Protein AF-X0VC84-F1 (afdb_monomer)

Secondary structure (DSSP, 8-state):
--S--TTS---TTSSSEEEEEEEETTEEEEES--TTS-HHHHSTT--EEE-TT---TTEEE---PPPPHHHHHHHHHHHHHHHHHHHHTS---

InterPro domains:
  IPR013424 PEP-CTERM protein-sorting domain [PF07589] (66-87)
  IPR013424 PEP-CTERM protein-sorting domain [TIGR02595] (66-87)
  IPR016187 C-type lectin fold [SSF56436] (5-63)
  IPR042095 Sulfatase-modifying factor enzyme superfamily [G3DSA:3.90.1580.10] (1-64)

Organism: NCBI:txid412755

Sequence (93 aa):
ENSDSPYGTFDQGGNVWEWNEALIGSSRGLRGGSFNYYDDSLHASHRGYSDPSGEYGLFGFRVSEVPEPATLTLLTLGGLAILRRRRSCGGRA

Radius of gyration: 22.88 Å; Cα contacts (8 Å, |Δi|>4): 113; chains: 1; bounding box: 56×36×62 Å

pLDDT: mean 89.81, std 11.61, range [45.88, 97.94]

Structure (mmCIF, N/CA/C/O backbone):
data_AF-X0VC84-F1
#
_entry.id   AF-X0VC84-F1
#
loop_
_atom_site.group_PDB
_atom_site.id
_atom_site.type_symbol
_atom_site.label_atom_id
_atom_site.label_alt_id
_atom_site.label_comp_id
_atom_site.label_asym_id
_atom_site.label_entity_id
_atom_site.label_seq_id
_atom_site.pdbx_PDB_ins_code
_atom_site.Cartn_x
_atom_site.Cartn_y
_atom_site.Cartn_z
_atom_site.occupancy
_atom_site.B_iso_or_equiv
_atom_site.auth_seq_id
_atom_site.auth_comp_id
_atom_site.auth_asym_id
_atom_site.auth_atom_id
_atom_site.pdbx_PDB_model_num
ATOM 1 N N . GLU A 1 1 ? -5.938 19.384 -8.690 1.00 51.38 1 GLU A N 1
ATOM 2 C CA . GLU A 1 1 ? -5.217 18.096 -8.591 1.00 51.38 1 GLU A CA 1
ATOM 3 C C . GLU A 1 1 ? -5.630 17.138 -9.697 1.00 51.38 1 GLU A C 1
ATOM 5 O O . GLU A 1 1 ? -6.767 17.224 -10.135 1.00 51.38 1 GLU A O 1
ATOM 10 N N . ASN A 1 2 ? -4.735 16.242 -10.137 1.00 65.56 2 ASN A N 1
ATOM 11 C CA . ASN A 1 2 ? -4.971 15.327 -11.268 1.00 65.56 2 ASN A CA 1
ATOM 12 C C . ASN A 1 2 ? -4.899 13.827 -10.891 1.00 65.56 2 ASN A C 1
ATOM 14 O O . ASN A 1 2 ? -4.774 12.985 -11.773 1.00 65.56 2 ASN A O 1
ATOM 18 N N . SER A 1 3 ? -4.949 13.489 -9.597 1.00 79.19 3 SER A N 1
ATOM 19 C CA . SER A 1 3 ? -4.906 12.100 -9.098 1.00 79.19 3 SER A CA 1
ATOM 20 C C . SER A 1 3 ? -5.875 11.831 -7.939 1.00 79.19 3 SER A C 1
ATOM 22 O O . SER A 1 3 ? -5.736 10.823 -7.248 1.00 79.19 3 SER A O 1
ATOM 24 N N . ASP A 1 4 ? -6.850 12.721 -7.724 1.00 88.94 4 ASP A N 1
ATOM 25 C CA . ASP A 1 4 ? -7.856 12.553 -6.672 1.00 88.94 4 ASP A CA 1
ATOM 26 C C . ASP A 1 4 ? -8.783 11.374 -6.984 1.00 88.94 4 ASP A C 1
ATOM 28 O O . ASP A 1 4 ? -9.204 11.165 -8.127 1.00 88.94 4 ASP A O 1
ATOM 32 N N . SER A 1 5 ? -9.113 10.609 -5.953 1.00 89.69 5 SER A N 1
ATOM 33 C CA . SER A 1 5 ? -10.058 9.506 -6.035 1.00 89.69 5 SER A CA 1
ATOM 34 C C . SER A 1 5 ? -11.409 9.916 -5.443 1.00 89.69 5 SER A C 1
ATOM 36 O O . SER A 1 5 ? -11.479 10.825 -4.618 1.00 89.69 5 SER A O 1
ATOM 38 N N . PRO A 1 6 ? -12.504 9.193 -5.745 1.00 93.00 6 PRO A N 1
ATOM 39 C CA . PRO A 1 6 ? -13.794 9.415 -5.084 1.00 93.00 6 PRO A CA 1
ATOM 40 C C . PRO A 1 6 ? -13.754 9.321 -3.546 1.00 93.00 6 PRO A C 1
ATOM 42 O O . PRO A 1 6 ? -14.721 9.700 -2.889 1.00 93.00 6 PRO A O 1
ATOM 45 N N . TYR A 1 7 ? -12.663 8.797 -2.976 1.00 91.94 7 TYR A N 1
ATOM 46 C CA . TYR A 1 7 ? -12.443 8.645 -1.540 1.00 91.94 7 TYR A CA 1
ATOM 47 C C . TYR A 1 7 ? -11.483 9.697 -0.951 1.00 91.94 7 TYR A C 1
ATOM 49 O O . TYR A 1 7 ? -11.092 9.562 0.206 1.00 91.94 7 TYR A O 1
ATOM 57 N N . GLY A 1 8 ? -11.101 10.732 -1.712 1.00 92.88 8 GLY A N 1
ATOM 58 C CA . GLY A 1 8 ? -10.234 11.820 -1.236 1.00 92.88 8 GLY A CA 1
ATOM 59 C C . GLY A 1 8 ? -8.779 11.399 -1.025 1.00 92.88 8 GLY A C 1
ATOM 60 O O . GLY A 1 8 ? -8.091 11.915 -0.144 1.00 92.88 8 GLY A O 1
ATOM 61 N N . THR A 1 9 ? -8.325 10.403 -1.783 1.00 93.06 9 THR A N 1
ATOM 62 C CA . THR A 1 9 ? -6.959 9.875 -1.729 1.00 93.06 9 THR A CA 1
ATOM 63 C C . THR A 1 9 ? -6.256 10.091 -3.056 1.00 93.06 9 THR A C 1
ATOM 65 O O . THR A 1 9 ? -6.863 9.962 -4.117 1.00 93.06 9 THR A O 1
ATOM 68 N N . PHE A 1 10 ? -4.953 10.344 -2.982 1.00 94.81 10 PHE A N 1
ATOM 69 C CA . PHE A 1 10 ? -4.124 10.695 -4.128 1.00 94.81 10 PHE A CA 1
ATOM 70 C C . PHE A 1 10 ? -3.117 9.588 -4.441 1.00 94.81 10 PHE A C 1
ATOM 72 O O . PHE A 1 10 ? -2.761 8.779 -3.573 1.00 94.81 10 PHE A O 1
ATOM 79 N N . ASP A 1 11 ? -2.682 9.573 -5.700 1.00 94.12 11 ASP A N 1
ATOM 80 C CA . ASP A 1 11 ? -1.554 8.785 -6.209 1.00 94.12 11 ASP A CA 1
ATOM 81 C C . ASP A 1 11 ? -1.675 7.264 -6.008 1.00 94.12 11 ASP A C 1
ATOM 83 O O . ASP A 1 11 ? -0.684 6.555 -5.916 1.00 94.12 11 ASP A O 1
ATOM 87 N N . GLN A 1 12 ? -2.902 6.730 -5.992 1.00 94.44 12 GLN A N 1
ATOM 88 C CA . GLN A 1 12 ? -3.149 5.280 -5.891 1.00 94.44 12 GLN A CA 1
ATOM 89 C C . GLN A 1 12 ? -2.971 4.510 -7.218 1.00 94.44 12 GLN A C 1
ATOM 91 O O . GLN A 1 12 ? -3.229 3.309 -7.270 1.00 94.44 12 GLN A O 1
ATOM 96 N N . GLY A 1 13 ? -2.583 5.200 -8.292 1.00 94.31 13 GLY A N 1
ATOM 97 C CA . GLY A 1 13 ? -2.385 4.661 -9.642 1.00 94.31 13 GLY A CA 1
ATOM 98 C C . GLY A 1 13 ? -1.152 5.269 -10.313 1.00 94.31 13 GLY A C 1
ATOM 99 O O . GLY A 1 13 ? -1.236 5.748 -11.441 1.00 94.31 13 GLY A O 1
ATOM 100 N N . GLY A 1 14 ? -0.040 5.368 -9.586 1.00 94.00 14 GLY A N 1
ATOM 101 C CA . GLY A 1 14 ? 1.209 5.955 -10.060 1.00 94.00 14 GLY A CA 1
ATOM 102 C C . GLY A 1 14 ? 2.138 6.320 -8.907 1.00 94.00 14 GLY A C 1
ATOM 103 O O . GLY A 1 14 ? 1.981 5.830 -7.797 1.00 94.00 14 GLY A O 1
ATOM 104 N N . ASN A 1 15 ? 3.103 7.205 -9.169 1.00 95.25 15 ASN A N 1
ATOM 105 C CA . ASN A 1 15 ? 4.162 7.587 -8.230 1.00 95.25 15 ASN A CA 1
AT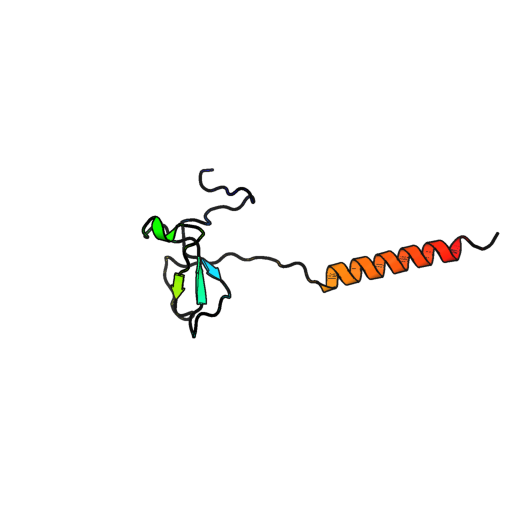OM 106 C C . ASN A 1 15 ? 5.057 6.395 -7.843 1.00 95.25 15 ASN A C 1
ATOM 108 O O . ASN A 1 15 ? 6.036 6.130 -8.538 1.00 95.25 15 ASN A O 1
ATOM 112 N N . VAL A 1 16 ? 4.710 5.627 -6.815 1.00 97.06 16 VAL A N 1
ATOM 113 C CA . VAL A 1 16 ? 5.489 4.473 -6.345 1.00 97.06 16 VAL A CA 1
ATOM 114 C C . VAL A 1 16 ? 4.578 3.293 -6.045 1.00 9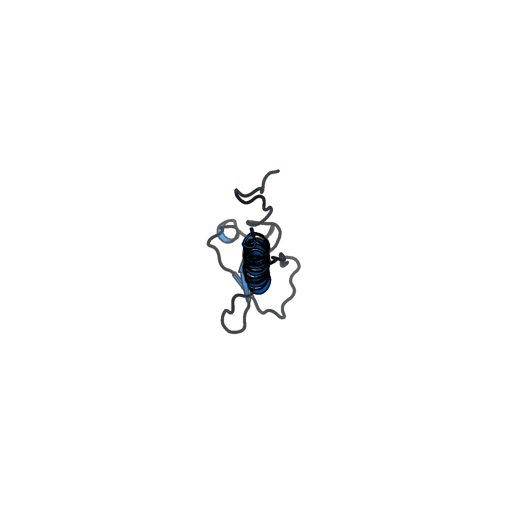7.06 16 VAL A C 1
ATOM 116 O O . VAL A 1 16 ? 3.431 3.472 -5.646 1.00 97.06 16 VAL A O 1
ATOM 119 N N . TRP A 1 17 ? 5.114 2.082 -6.187 1.00 97.25 17 TRP A N 1
ATOM 120 C CA . TRP A 1 17 ? 4.419 0.876 -5.760 1.00 97.25 17 TRP A CA 1
ATOM 121 C C . TRP A 1 17 ? 4.264 0.886 -4.248 1.00 97.25 17 TRP A C 1
ATOM 123 O O . TRP A 1 17 ? 5.226 1.145 -3.532 1.00 97.25 17 TRP A O 1
ATOM 133 N N . GLU A 1 18 ? 3.090 0.528 -3.751 1.00 97.88 18 GLU A N 1
ATOM 134 C CA . GLU A 1 18 ? 2.813 0.549 -2.319 1.00 97.88 18 GLU A CA 1
ATOM 135 C C . GLU A 1 18 ? 2.701 -0.865 -1.762 1.00 97.88 18 GLU A C 1
ATOM 137 O O . GLU A 1 18 ? 1.870 -1.666 -2.212 1.00 97.88 18 GLU A O 1
ATOM 142 N N . TRP A 1 19 ? 3.532 -1.164 -0.763 1.00 97.75 19 TRP A N 1
ATOM 143 C CA . TRP A 1 19 ? 3.443 -2.399 0.010 1.00 97.75 19 TRP A CA 1
ATOM 144 C C . TRP A 1 19 ? 2.099 -2.526 0.730 1.00 97.75 19 TRP A C 1
ATOM 146 O O . TRP A 1 19 ? 1.550 -1.552 1.240 1.00 97.75 19 TRP A O 1
ATOM 156 N N . ASN A 1 20 ? 1.596 -3.757 0.807 1.00 96.62 20 ASN A N 1
ATOM 157 C CA . ASN A 1 20 ? 0.498 -4.146 1.688 1.00 96.62 20 ASN A CA 1
ATOM 158 C C . ASN A 1 20 ? 0.795 -5.487 2.372 1.00 96.62 20 ASN A C 1
ATOM 160 O O . ASN A 1 20 ? 1.725 -6.216 2.017 1.00 96.62 20 ASN A O 1
ATOM 164 N N . GLU A 1 21 ? -0.036 -5.847 3.343 1.00 96.00 21 GLU A N 1
ATOM 165 C CA . GLU A 1 21 ? 0.198 -6.989 4.223 1.00 96.00 21 GLU A CA 1
ATOM 166 C C . GLU A 1 21 ? -0.101 -8.351 3.573 1.00 96.00 21 GLU A C 1
ATOM 168 O O . GLU A 1 21 ? 0.145 -9.384 4.207 1.00 96.00 21 GLU A O 1
ATOM 173 N N . ALA A 1 22 ? -0.604 -8.395 2.329 1.00 97.19 22 ALA A N 1
ATOM 174 C CA . ALA A 1 22 ? -0.987 -9.642 1.671 1.00 97.19 22 ALA A CA 1
ATOM 175 C C . ALA A 1 22 ? 0.195 -10.617 1.584 1.00 97.19 22 ALA A C 1
ATOM 177 O O . ALA A 1 22 ? 1.282 -10.266 1.127 1.00 97.19 22 ALA A O 1
ATOM 178 N N . LEU A 1 23 ? -0.041 -11.859 2.007 1.00 97.44 23 LEU A N 1
ATOM 179 C CA . LEU A 1 23 ? 0.925 -12.952 1.940 1.00 97.44 23 LEU A CA 1
ATOM 180 C C . LEU A 1 23 ? 0.776 -13.693 0.610 1.00 97.44 23 LEU A C 1
ATOM 182 O O . LEU A 1 23 ? -0.276 -14.271 0.333 1.00 97.44 23 LEU A O 1
ATOM 186 N N . ILE A 1 24 ? 1.832 -13.683 -0.204 1.00 96.81 24 ILE A N 1
ATOM 187 C CA . ILE A 1 24 ? 1.886 -14.356 -1.508 1.00 96.81 24 ILE A CA 1
ATOM 188 C C . ILE A 1 24 ? 3.100 -15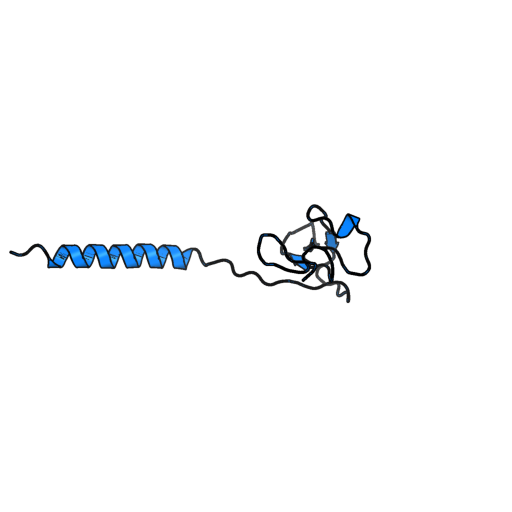.289 -1.480 1.00 96.81 24 ILE A C 1
ATOM 190 O O . ILE A 1 24 ? 4.205 -14.917 -1.867 1.00 96.81 24 ILE A O 1
ATOM 194 N N . GLY A 1 25 ? 2.917 -16.492 -0.928 1.00 96.06 25 GLY A N 1
ATOM 195 C CA . GLY A 1 25 ? 4.044 -17.365 -0.584 1.00 96.06 25 GLY A CA 1
ATOM 196 C C . GLY A 1 25 ? 4.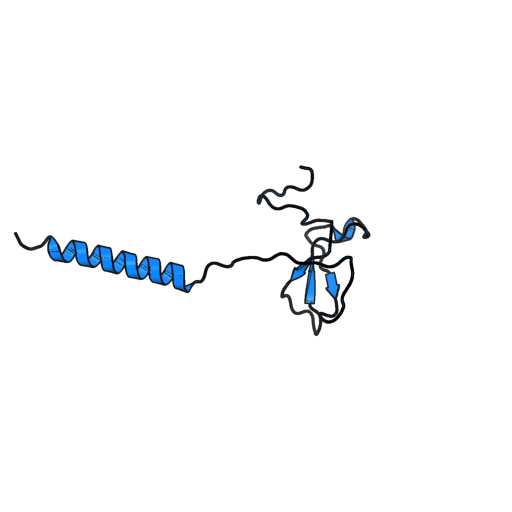939 -16.705 0.471 1.00 96.06 25 GLY A C 1
ATOM 197 O O . GLY A 1 25 ? 4.457 -16.337 1.540 1.00 96.06 25 GLY A O 1
ATOM 198 N N . SER A 1 26 ? 6.227 -16.536 0.161 1.00 96.31 26 SER A N 1
ATOM 199 C CA . SER A 1 26 ? 7.190 -15.783 0.983 1.00 96.31 26 SER A CA 1
ATOM 200 C C . SER A 1 26 ? 7.257 -14.284 0.646 1.00 96.31 26 SER A C 1
ATOM 202 O O . SER A 1 26 ? 8.002 -13.549 1.291 1.00 96.31 26 SER A O 1
ATOM 204 N N . SER A 1 27 ? 6.499 -13.822 -0.352 1.00 97.75 27 SER A N 1
ATOM 205 C CA . SER A 1 27 ? 6.471 -12.431 -0.814 1.00 97.75 27 SER A CA 1
ATOM 206 C C . SER A 1 27 ? 5.337 -11.622 -0.176 1.00 97.75 27 SER A C 1
ATOM 208 O O . SER A 1 27 ? 4.393 -12.174 0.402 1.00 97.75 27 SER A O 1
ATOM 210 N N . ARG A 1 28 ? 5.417 -10.293 -0.312 1.00 97.94 28 ARG A N 1
ATOM 211 C CA . ARG A 1 28 ? 4.354 -9.348 0.073 1.00 97.94 28 ARG A CA 1
ATOM 212 C C . ARG A 1 28 ? 3.719 -8.701 -1.153 1.00 97.94 28 ARG A C 1
ATOM 214 O O . ARG A 1 28 ? 4.321 -8.680 -2.226 1.00 97.94 28 ARG A O 1
ATOM 221 N N . GLY A 1 29 ? 2.489 -8.216 -1.005 1.00 97.81 29 GLY A N 1
ATOM 222 C CA . GLY A 1 29 ? 1.739 -7.599 -2.096 1.00 97.81 29 GLY A CA 1
ATOM 223 C C . GLY A 1 29 ? 2.154 -6.154 -2.373 1.00 97.81 29 GLY A C 1
ATOM 224 O O . GLY A 1 29 ? 2.466 -5.406 -1.452 1.00 97.81 29 GLY A O 1
ATOM 225 N N . LEU A 1 30 ? 2.065 -5.753 -3.642 1.00 97.50 30 LEU A N 1
ATOM 226 C CA . LEU A 1 30 ? 2.278 -4.385 -4.125 1.00 97.50 30 LEU A CA 1
ATOM 227 C C . LEU A 1 30 ? 1.062 -3.904 -4.928 1.00 97.50 30 LEU A C 1
ATOM 229 O O . LEU A 1 30 ? 0.456 -4.691 -5.666 1.00 97.50 30 LEU A O 1
ATOM 233 N N . ARG A 1 31 ? 0.701 -2.622 -4.797 1.00 97.62 31 ARG A N 1
ATOM 234 C CA . ARG A 1 31 ? -0.400 -1.972 -5.540 1.00 97.62 31 ARG A CA 1
ATOM 235 C C . ARG A 1 31 ? 0.017 -0.623 -6.126 1.00 97.62 31 ARG A C 1
ATOM 237 O O . ARG A 1 31 ? 1.008 -0.048 -5.694 1.00 97.62 31 ARG A O 1
ATOM 244 N N . GLY A 1 32 ? -0.769 -0.144 -7.088 1.00 96.50 32 GLY A N 1
ATOM 245 C CA . GLY A 1 32 ? -0.729 1.233 -7.586 1.00 96.50 32 GLY A CA 1
ATOM 246 C C . GLY A 1 32 ? 0.230 1.499 -8.743 1.00 96.50 32 GLY A C 1
ATOM 247 O O . GLY A 1 32 ? 0.028 2.472 -9.462 1.00 96.50 32 GLY A O 1
ATOM 248 N N . GLY A 1 33 ? 1.213 0.630 -8.991 1.00 96.81 33 GLY A N 1
ATOM 249 C CA . GLY A 1 33 ? 2.211 0.882 -10.029 1.00 96.81 33 GLY A CA 1
ATOM 250 C C . GLY A 1 33 ? 3.219 1.958 -9.620 1.00 96.81 33 GLY A C 1
ATOM 251 O O . GLY A 1 33 ? 3.246 2.383 -8.474 1.00 96.81 33 GLY A O 1
ATOM 252 N N . SER A 1 34 ? 4.074 2.407 -10.540 1.00 96.00 34 SER A N 1
ATOM 253 C CA . SER A 1 34 ? 5.000 3.517 -10.278 1.00 96.00 34 SER A CA 1
ATOM 254 C C . SER A 1 34 ? 5.23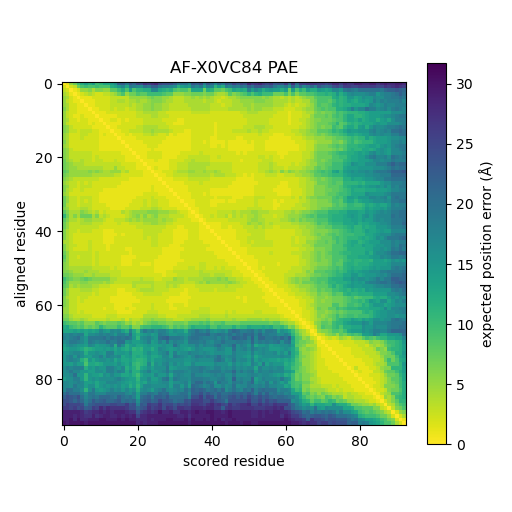3 4.367 -11.523 1.00 96.00 34 SER A C 1
ATOM 256 O O . SER A 1 34 ? 4.861 3.981 -12.630 1.00 96.00 34 SER A O 1
ATOM 258 N N . PHE A 1 35 ? 5.881 5.523 -11.358 1.00 93.94 35 PHE A N 1
ATOM 259 C CA . PHE A 1 35 ? 6.129 6.483 -12.441 1.00 93.94 35 PHE A CA 1
ATOM 260 C C . PHE A 1 35 ? 6.945 5.921 -13.623 1.00 93.94 35 PHE A C 1
ATOM 262 O O . PHE A 1 35 ? 6.996 6.548 -14.678 1.00 93.94 35 PHE A O 1
ATOM 269 N N . ASN A 1 36 ? 7.619 4.777 -13.452 1.00 94.62 36 ASN A N 1
ATOM 270 C CA . ASN A 1 36 ? 8.485 4.157 -14.461 1.00 94.62 36 ASN A CA 1
ATOM 271 C C . ASN A 1 36 ? 7.903 2.854 -15.050 1.00 94.62 36 ASN A C 1
ATOM 273 O O . ASN A 1 36 ? 8.615 2.124 -15.730 1.00 94.62 36 ASN A O 1
ATOM 277 N N . TYR A 1 37 ? 6.634 2.536 -14.787 1.00 91.69 37 TYR A N 1
ATOM 278 C CA . TYR A 1 37 ? 5.992 1.315 -15.283 1.00 91.69 37 TYR A CA 1
ATOM 279 C C . TYR A 1 37 ? 4.906 1.594 -16.332 1.00 91.69 37 TYR A C 1
ATOM 281 O O . TYR A 1 37 ? 4.454 2.723 -16.510 1.00 91.69 37 TYR A O 1
ATOM 289 N N . TYR A 1 38 ? 4.497 0.532 -17.034 1.00 94.88 38 TYR A N 1
ATOM 290 C CA . TYR A 1 38 ? 3.405 0.555 -18.010 1.00 94.88 38 TYR A CA 1
ATOM 291 C C . TYR A 1 38 ? 2.050 0.860 -17.360 1.00 94.88 38 TYR A C 1
ATOM 293 O O . TYR A 1 38 ? 1.831 0.543 -16.187 1.00 94.88 38 TYR A O 1
ATOM 301 N N . ASP A 1 39 ? 1.121 1.410 -18.141 1.00 94.69 39 ASP A N 1
ATOM 302 C CA . ASP A 1 39 ? -0.219 1.793 -17.688 1.00 94.69 39 ASP A CA 1
ATOM 303 C C . ASP A 1 39 ? -1.027 0.608 -17.136 1.00 94.69 39 ASP A C 1
ATOM 305 O O . ASP A 1 39 ? -1.707 0.761 -16.123 1.00 94.69 39 ASP A O 1
ATOM 309 N N . ASP A 1 40 ? -0.838 -0.599 -17.680 1.00 96.31 40 ASP A N 1
ATOM 310 C CA . ASP A 1 40 ? -1.427 -1.843 -17.158 1.00 96.31 40 ASP A CA 1
ATOM 311 C C . ASP A 1 40 ? -1.132 -2.084 -15.665 1.00 96.31 40 ASP A C 1
ATOM 313 O O . ASP A 1 40 ? -1.910 -2.731 -14.957 1.00 96.31 40 ASP A O 1
ATOM 317 N N . SER A 1 41 ? 0.003 -1.586 -15.167 1.00 96.25 41 SER A N 1
ATOM 318 C CA . SER A 1 41 ? 0.382 -1.705 -13.755 1.00 96.25 41 SER A CA 1
ATOM 319 C C . SER A 1 41 ? -0.299 -0.675 -12.849 1.00 96.25 41 SER A C 1
ATOM 321 O O . SER A 1 41 ? -0.405 -0.899 -11.643 1.00 96.25 41 SER A O 1
ATOM 323 N N . LEU A 1 42 ? -0.787 0.425 -13.431 1.00 95.12 42 LEU A N 1
ATOM 324 C CA . LEU A 1 42 ? -1.482 1.510 -12.735 1.00 95.12 42 LEU A CA 1
ATOM 325 C C . LEU A 1 42 ? -2.959 1.171 -12.481 1.00 95.12 42 LEU A C 1
ATOM 327 O O . LEU A 1 42 ? -3.637 1.838 -11.699 1.00 95.12 42 LEU A O 1
ATOM 331 N N . HIS A 1 43 ? -3.480 0.130 -13.137 1.00 95.81 43 HIS A N 1
ATOM 332 C CA . HIS A 1 43 ? -4.853 -0.324 -12.951 1.00 95.81 43 HIS A CA 1
ATOM 333 C C . HIS A 1 43 ? -5.097 -0.784 -11.507 1.00 95.81 43 HIS A C 1
ATOM 335 O O . HIS A 1 43 ? -4.366 -1.610 -10.965 1.00 95.81 43 HIS A O 1
ATOM 341 N N . ALA A 1 44 ? -6.214 -0.358 -10.909 1.00 94.38 44 ALA A N 1
ATOM 342 C CA . ALA A 1 44 ? -6.591 -0.735 -9.540 1.00 94.38 44 ALA A CA 1
ATOM 343 C C . ALA A 1 44 ? -6.738 -2.259 -9.323 1.00 94.38 44 ALA A C 1
ATOM 345 O O . ALA A 1 44 ? -6.618 -2.755 -8.197 1.00 94.38 44 ALA A O 1
ATOM 346 N N . SER A 1 45 ? -7.007 -3.011 -10.397 1.00 95.88 45 SER A N 1
ATOM 347 C CA . SER A 1 45 ? -7.087 -4.475 -10.389 1.00 95.88 45 SER A CA 1
ATOM 348 C C . SER A 1 45 ? -5.727 -5.167 -10.462 1.00 95.88 45 SER A C 1
ATOM 350 O O . SER A 1 45 ? -5.648 -6.361 -10.164 1.00 95.88 45 SER A O 1
ATOM 352 N N . HIS A 1 46 ? -4.671 -4.458 -10.865 1.00 97.12 46 HIS A N 1
ATOM 353 C CA . HIS A 1 46 ? -3.336 -5.021 -10.960 1.00 97.12 46 HIS A CA 1
ATOM 354 C C . HIS A 1 46 ? -2.800 -5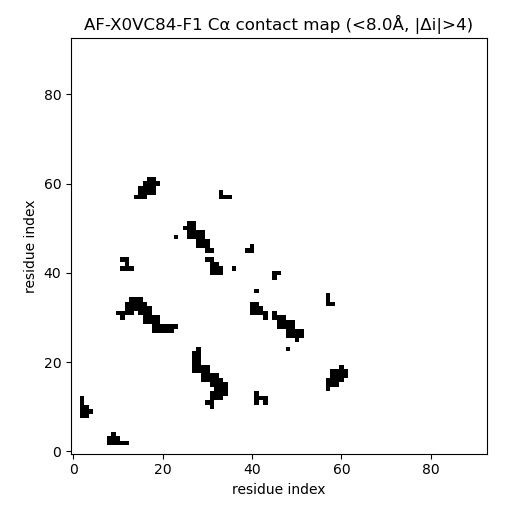.366 -9.564 1.00 97.12 46 HIS A C 1
ATOM 356 O O . HIS A 1 46 ? -3.003 -4.648 -8.580 1.00 97.12 46 HIS A O 1
ATOM 362 N N . ARG A 1 47 ? -2.116 -6.508 -9.469 1.00 96.81 47 ARG A N 1
ATOM 363 C CA . ARG A 1 47 ? -1.545 -7.027 -8.225 1.00 96.81 47 ARG A CA 1
ATOM 364 C C . ARG A 1 47 ? -0.101 -7.436 -8.466 1.00 96.81 47 ARG A C 1
ATOM 366 O O . ARG A 1 47 ? 0.143 -8.463 -9.091 1.00 96.81 47 ARG A O 1
ATOM 373 N N . GLY A 1 48 ? 0.826 -6.647 -7.938 1.00 96.31 48 GLY A N 1
ATOM 374 C CA . GLY A 1 48 ? 2.240 -6.995 -7.898 1.00 96.31 48 GLY A CA 1
ATOM 375 C C . GLY A 1 48 ? 2.597 -7.746 -6.617 1.00 96.31 48 GLY A C 1
ATOM 376 O O . GLY A 1 48 ? 1.820 -7.793 -5.656 1.00 96.31 48 GLY A O 1
ATOM 377 N N . TYR A 1 49 ? 3.797 -8.312 -6.592 1.00 97.38 49 TYR A N 1
ATOM 378 C CA . TYR A 1 49 ? 4.416 -8.855 -5.391 1.00 97.38 49 TYR A CA 1
ATOM 379 C C . TYR A 1 49 ? 5.934 -8.769 -5.503 1.00 97.38 49 TYR A C 1
ATOM 381 O O . TYR A 1 49 ? 6.480 -8.754 -6.605 1.00 97.38 49 TYR A O 1
ATOM 389 N N . SER A 1 50 ? 6.614 -8.716 -4.364 1.00 97.44 50 SER A N 1
ATOM 390 C CA . SER A 1 50 ? 8.075 -8.757 -4.310 1.00 97.44 50 SER A CA 1
ATOM 391 C C . SER A 1 50 ? 8.555 -9.370 -2.994 1.00 97.44 50 SER A C 1
ATOM 393 O O . SER A 1 50 ? 7.786 -9.523 -2.037 1.00 97.44 50 SER A O 1
ATOM 395 N N . ASP A 1 51 ? 9.828 -9.758 -2.959 1.00 96.75 51 ASP A N 1
ATOM 396 C CA . ASP A 1 51 ? 10.517 -10.149 -1.731 1.00 96.75 51 ASP A CA 1
ATOM 397 C C . ASP A 1 51 ? 10.488 -8.979 -0.726 1.00 96.75 51 ASP A C 1
ATOM 399 O O . ASP A 1 51 ? 10.895 -7.872 -1.093 1.00 96.75 51 ASP A O 1
ATOM 403 N N . PRO A 1 52 ? 10.002 -9.185 0.515 1.00 95.56 52 PRO A N 1
ATOM 404 C CA . PRO A 1 52 ? 9.894 -8.121 1.514 1.00 95.56 52 PRO A CA 1
ATOM 405 C C . PRO A 1 52 ? 11.239 -7.581 2.013 1.00 95.56 52 PRO A C 1
ATOM 407 O O . PRO A 1 52 ? 11.259 -6.544 2.668 1.00 95.56 52 PRO A O 1
ATOM 410 N N . SER A 1 53 ? 12.347 -8.280 1.758 1.00 95.56 53 SER A N 1
ATOM 411 C CA . SER A 1 53 ? 13.698 -7.808 2.079 1.00 95.56 53 SER A CA 1
ATOM 412 C C . SER A 1 53 ? 14.306 -6.927 0.983 1.00 95.56 53 SER A C 1
ATOM 414 O O . SER A 1 53 ? 15.333 -6.290 1.214 1.00 95.56 53 SER A O 1
ATOM 416 N N . GLY A 1 54 ? 13.685 -6.883 -0.201 1.00 91.62 54 GLY A N 1
ATOM 417 C CA . GLY A 1 54 ? 14.138 -6.074 -1.325 1.00 91.62 54 GLY A CA 1
ATOM 418 C C . GLY A 1 54 ? 13.744 -4.604 -1.177 1.00 91.62 54 GLY A C 1
ATOM 419 O O . GLY A 1 54 ? 12.571 -4.280 -0.996 1.00 91.62 54 GLY A O 1
ATOM 420 N N . GLU A 1 55 ? 14.722 -3.713 -1.323 1.00 92.50 55 GLU A N 1
ATOM 421 C CA . GLU A 1 55 ? 14.522 -2.264 -1.358 1.00 92.50 55 GLU A CA 1
ATOM 422 C C . GLU A 1 55 ? 14.731 -1.737 -2.781 1.00 92.50 55 GLU A C 1
ATOM 424 O O . GLU A 1 55 ? 15.745 -2.011 -3.426 1.00 92.50 55 GLU A O 1
ATOM 429 N N . TYR A 1 56 ? 13.770 -0.956 -3.272 1.00 94.50 56 TYR A N 1
ATOM 430 C CA . TYR A 1 56 ? 13.812 -0.350 -4.598 1.00 94.50 56 TYR A CA 1
ATOM 431 C C . TYR A 1 56 ? 13.311 1.088 -4.507 1.00 94.50 56 TYR A C 1
ATOM 433 O O . TYR A 1 56 ? 12.289 1.343 -3.878 1.00 94.50 56 TYR A O 1
ATOM 441 N N . GLY A 1 57 ? 13.952 2.024 -5.214 1.00 96.38 57 GLY A N 1
ATOM 442 C CA . GLY A 1 57 ? 13.533 3.437 -5.237 1.00 96.38 57 GLY A CA 1
ATOM 443 C C . GLY A 1 57 ? 12.160 3.698 -5.876 1.00 96.38 57 GLY A C 1
ATOM 444 O O . GLY A 1 57 ? 11.701 4.833 -5.905 1.00 96.38 57 GLY A O 1
ATOM 445 N N . LEU A 1 58 ? 11.513 2.656 -6.405 1.00 96.25 58 LEU A N 1
ATOM 446 C CA . LEU A 1 58 ? 10.156 2.698 -6.949 1.00 96.25 58 LEU A CA 1
ATOM 447 C C . LEU A 1 58 ? 9.108 2.175 -5.960 1.00 96.25 58 LEU A C 1
ATOM 449 O O . LEU A 1 58 ? 7.942 2.089 -6.340 1.00 96.25 58 LEU A O 1
ATOM 453 N N . PHE A 1 59 ? 9.512 1.749 -4.758 1.00 96.88 59 PHE A N 1
ATOM 454 C CA . PHE A 1 59 ? 8.637 1.166 -3.743 1.00 96.88 59 PHE A CA 1
ATOM 455 C C . PHE A 1 59 ? 8.485 2.124 -2.560 1.00 96.88 59 PHE A C 1
ATOM 457 O O . PHE A 1 59 ? 9.438 2.761 -2.118 1.00 96.88 59 PHE A O 1
ATOM 464 N N . GLY A 1 60 ? 7.276 2.181 -2.023 1.00 96.75 60 GLY A N 1
ATOM 465 C CA . GLY A 1 60 ? 6.890 2.943 -0.850 1.00 96.75 60 GLY A CA 1
ATOM 466 C C . GLY A 1 60 ? 5.756 2.241 -0.109 1.00 96.75 60 GLY A C 1
ATOM 467 O O . GLY A 1 60 ? 5.559 1.028 -0.221 1.00 96.75 60 GLY A O 1
ATOM 468 N N . PHE A 1 61 ? 5.011 3.003 0.681 1.00 96.88 61 PHE A N 1
ATOM 469 C CA . PHE A 1 61 ? 3.870 2.504 1.438 1.00 96.88 61 PHE A CA 1
ATOM 470 C C . PHE A 1 61 ? 2.936 3.653 1.804 1.00 96.88 61 PHE A C 1
ATOM 472 O O . PHE A 1 61 ? 3.323 4.823 1.804 1.00 96.88 61 PHE A O 1
ATOM 479 N N . ARG A 1 62 ? 1.718 3.291 2.197 1.00 96.25 62 ARG A N 1
ATOM 480 C CA . ARG A 1 62 ? 0.785 4.178 2.886 1.00 96.25 62 ARG A CA 1
ATOM 481 C C . ARG A 1 62 ? 0.388 3.551 4.211 1.00 96.25 62 ARG A C 1
ATOM 483 O O . ARG A 1 62 ? 0.321 2.333 4.332 1.00 96.25 62 ARG A O 1
ATOM 490 N N . VAL A 1 63 ? 0.133 4.391 5.203 1.00 95.75 63 VAL A N 1
ATOM 491 C CA . VAL A 1 63 ? -0.354 3.947 6.510 1.00 95.75 63 VAL A CA 1
ATOM 492 C C . VAL A 1 63 ? -1.870 4.072 6.527 1.00 95.75 63 VAL A C 1
ATOM 494 O O . VAL A 1 63 ? -2.423 5.055 6.034 1.00 95.75 63 VAL A O 1
ATOM 497 N N . SER A 1 64 ? -2.538 3.086 7.112 1.00 92.31 64 SER A N 1
ATOM 498 C CA . SER A 1 64 ? -3.972 3.127 7.384 1.00 92.31 64 SER A CA 1
ATOM 499 C C . SER A 1 64 ? -4.229 2.882 8.864 1.00 92.31 64 SER A C 1
ATOM 501 O O . SER A 1 64 ? -3.630 1.982 9.452 1.00 92.31 64 SER A O 1
ATOM 503 N N . GLU A 1 65 ? -5.151 3.640 9.449 1.00 90.81 65 GLU A N 1
ATOM 504 C CA . GLU A 1 65 ? -5.668 3.381 10.790 1.00 90.81 65 GLU A CA 1
ATOM 505 C C . GLU A 1 65 ? -6.954 2.556 10.684 1.00 90.81 65 GLU A C 1
ATOM 507 O O . GLU A 1 65 ? -7.885 2.920 9.963 1.00 90.81 65 GLU A O 1
ATOM 512 N N . VAL A 1 66 ? -7.006 1.438 11.406 1.00 83.75 66 VAL A N 1
ATOM 513 C CA . VAL A 1 66 ? -8.228 0.650 11.572 1.00 83.75 66 VAL A CA 1
ATOM 514 C C . VAL A 1 66 ? -8.761 0.947 12.971 1.00 83.75 66 VAL A C 1
ATOM 516 O O . VAL A 1 66 ? -8.067 0.634 13.939 1.00 83.75 66 VAL A O 1
ATOM 519 N N . PRO A 1 67 ? -9.960 1.541 13.118 1.00 79.81 67 PRO A N 1
ATOM 520 C CA . PRO A 1 67 ? -10.521 1.817 14.433 1.00 79.81 67 PRO A CA 1
ATOM 521 C C . PRO A 1 67 ? -10.609 0.534 15.261 1.00 79.81 67 PRO A C 1
ATOM 523 O O . PRO A 1 67 ? -11.204 -0.454 14.824 1.00 79.81 67 PRO A O 1
ATOM 526 N N . GLU A 1 68 ? -10.038 0.559 16.464 1.00 81.25 68 GLU A N 1
ATOM 527 C CA . GLU A 1 68 ? -10.033 -0.599 17.356 1.00 81.25 68 GLU A CA 1
ATOM 528 C C . GLU A 1 68 ? -11.473 -1.076 17.642 1.00 81.25 68 GLU A C 1
ATOM 530 O O . GLU A 1 68 ? -12.306 -0.282 18.108 1.00 81.25 68 GLU A O 1
ATOM 535 N N . PRO A 1 69 ? -11.790 -2.375 17.460 1.00 75.69 69 PRO A N 1
ATOM 536 C CA . PRO A 1 69 ? -13.103 -2.929 17.808 1.00 75.69 69 PRO A CA 1
ATOM 537 C C . PRO A 1 69 ? -13.478 -2.680 19.280 1.00 75.69 69 PRO A C 1
ATOM 539 O O . PRO A 1 69 ? -14.653 -2.525 19.636 1.00 75.69 69 PRO A O 1
ATOM 542 N N . ALA A 1 70 ? -12.465 -2.608 20.148 1.00 80.25 70 ALA A N 1
ATOM 543 C CA . ALA A 1 70 ? -12.604 -2.311 21.568 1.00 80.25 70 ALA A CA 1
ATOM 544 C C . ALA A 1 70 ? -13.173 -0.906 21.827 1.00 80.25 70 ALA A C 1
ATOM 546 O O . ALA A 1 70 ? -13.947 -0.721 22.761 1.00 80.25 70 ALA A O 1
ATOM 547 N N . THR A 1 71 ? -12.856 0.084 20.991 1.00 82.06 71 THR A N 1
ATOM 548 C CA . THR A 1 71 ? -13.303 1.468 21.202 1.00 82.06 71 THR A CA 1
ATOM 549 C C . THR A 1 71 ? -14.810 1.590 21.005 1.00 82.06 71 THR A C 1
ATOM 551 O O . THR A 1 71 ? -15.495 2.181 21.837 1.00 82.06 71 THR A O 1
ATOM 554 N N . LEU A 1 72 ? -15.359 0.960 19.962 1.00 84.31 72 LEU A N 1
ATOM 555 C CA . LEU A 1 72 ? -16.806 0.916 19.722 1.00 84.31 72 LEU A CA 1
ATOM 556 C C . LEU A 1 72 ? -17.545 0.138 20.820 1.00 84.31 72 LEU A C 1
ATOM 558 O O . LEU A 1 72 ? -18.594 0.574 21.301 1.00 84.31 72 LEU A O 1
ATOM 562 N N . THR A 1 73 ? -16.996 -0.996 21.260 1.00 86.12 73 THR A N 1
ATOM 563 C CA . THR A 1 73 ? -17.591 -1.775 22.360 1.00 86.12 73 THR A CA 1
ATOM 564 C C . THR A 1 73 ? -17.534 -1.024 23.694 1.00 86.12 73 THR A C 1
ATOM 566 O O . THR A 1 73 ? -18.533 -0.976 24.405 1.00 86.12 73 THR A O 1
ATOM 569 N N . LEU A 1 74 ? -16.436 -0.340 24.016 1.00 87.12 74 LEU A N 1
ATOM 570 C CA . LEU A 1 74 ? -16.335 0.525 25.198 1.00 87.12 74 LEU A CA 1
ATOM 571 C C . LEU A 1 74 ? -17.299 1.712 25.133 1.00 87.12 74 LEU A C 1
ATOM 573 O O . LEU A 1 74 ? -17.956 2.012 26.130 1.00 87.12 74 LEU A O 1
ATOM 577 N N . LEU A 1 75 ? -17.433 2.365 23.976 1.00 88.44 75 LEU A N 1
ATOM 578 C CA . LEU A 1 75 ? -18.343 3.499 23.807 1.00 88.44 75 LEU A CA 1
ATOM 579 C C . LEU A 1 75 ? -19.807 3.067 23.974 1.00 88.44 75 LEU A C 1
ATOM 581 O O . LEU A 1 75 ? -20.586 3.735 24.655 1.00 88.44 75 LEU A O 1
ATOM 585 N N . THR A 1 76 ? -20.176 1.922 23.395 1.00 91.25 76 THR A N 1
ATOM 586 C CA . THR A 1 76 ? -21.528 1.356 23.519 1.00 91.25 76 THR A CA 1
ATOM 587 C C . THR A 1 76 ? -21.819 0.887 24.945 1.00 91.25 76 THR A C 1
ATOM 589 O O . THR A 1 76 ? -22.852 1.260 25.503 1.00 91.25 76 THR A O 1
ATOM 592 N N . LEU A 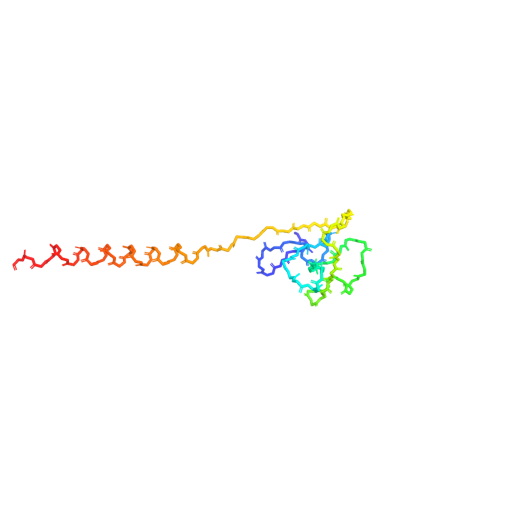1 77 ? -20.910 0.141 25.582 1.00 93.19 77 LEU A N 1
ATOM 593 C CA . LEU A 1 77 ? -21.064 -0.313 26.969 1.00 93.19 77 LEU A CA 1
ATOM 594 C C . LEU A 1 77 ? -21.091 0.861 27.954 1.00 93.19 77 LEU A C 1
ATOM 596 O O . LEU A 1 77 ? -21.959 0.911 28.828 1.00 93.19 77 LEU A O 1
ATOM 600 N N . GLY A 1 78 ? -20.195 1.834 27.787 1.00 93.56 78 GLY A N 1
ATOM 601 C CA . GLY A 1 78 ? -20.151 3.058 28.583 1.00 93.56 78 GLY A CA 1
ATOM 602 C C . GLY A 1 78 ? -21.414 3.904 28.412 1.00 93.56 78 GLY A C 1
ATOM 603 O O . GLY A 1 78 ? -22.030 4.303 29.402 1.00 93.56 78 GLY A O 1
ATOM 604 N N . GLY A 1 79 ? -21.870 4.106 27.172 1.00 93.38 79 GLY A N 1
ATOM 605 C CA . GLY A 1 79 ? -23.124 4.800 26.870 1.00 93.38 79 GLY A CA 1
ATOM 606 C C . GLY A 1 79 ? -24.340 4.115 27.503 1.00 93.38 79 GLY A C 1
ATOM 607 O O . GLY A 1 79 ? -25.152 4.772 28.159 1.00 93.38 79 GLY A O 1
ATOM 608 N N . LEU A 1 80 ? -24.439 2.785 27.396 1.00 94.69 80 LEU A N 1
ATOM 609 C CA . LEU A 1 80 ? -25.499 2.000 28.038 1.00 94.69 80 LEU A CA 1
ATOM 610 C C . LEU A 1 80 ? -25.443 2.088 29.569 1.00 94.69 80 LEU A C 1
ATOM 612 O O . LEU A 1 80 ? -26.491 2.220 30.208 1.00 94.69 80 LEU A O 1
ATOM 616 N N . ALA A 1 81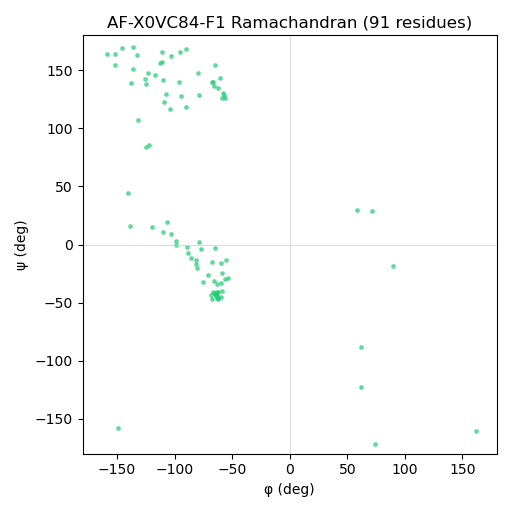 ? -24.252 2.051 30.171 1.00 93.75 81 ALA A N 1
ATOM 617 C CA . ALA A 1 81 ? -24.078 2.201 31.615 1.00 93.75 81 ALA A CA 1
ATOM 618 C C . ALA A 1 81 ? -24.545 3.584 32.106 1.00 93.75 81 ALA A C 1
ATOM 620 O O . ALA A 1 81 ? -25.275 3.675 33.098 1.00 93.75 81 ALA A O 1
ATOM 621 N N . ILE A 1 82 ? -24.208 4.655 31.376 1.00 94.44 82 ILE A N 1
ATOM 622 C CA . ILE A 1 82 ? -24.667 6.022 31.670 1.00 94.44 82 ILE A CA 1
ATOM 623 C C . ILE A 1 82 ? -26.194 6.120 31.548 1.00 94.44 82 ILE A C 1
ATOM 625 O O . ILE A 1 82 ? -26.854 6.650 32.446 1.00 94.44 82 ILE A O 1
ATOM 629 N N . LEU A 1 83 ? -26.781 5.575 30.476 1.00 92.38 83 LEU A N 1
ATOM 630 C CA . LEU A 1 83 ? -28.233 5.576 30.268 1.00 92.38 83 LEU A CA 1
ATOM 631 C C . LEU A 1 83 ? -28.977 4.798 31.362 1.00 92.38 83 LEU A C 1
ATOM 633 O O . LEU A 1 83 ? -30.006 5.270 31.850 1.00 92.38 83 LEU A O 1
ATOM 637 N N . ARG A 1 84 ? -28.451 3.644 31.793 1.00 89.94 84 ARG A N 1
ATOM 638 C CA . ARG A 1 84 ? -29.006 2.877 32.921 1.00 89.94 84 ARG A CA 1
ATOM 639 C C . ARG A 1 84 ? -28.952 3.677 34.221 1.00 89.94 84 ARG A C 1
ATOM 641 O O . ARG A 1 84 ? -29.973 3.783 34.893 1.00 89.94 84 ARG A O 1
ATOM 648 N N . ARG A 1 85 ? -27.818 4.315 34.537 1.00 87.50 85 ARG A N 1
ATOM 649 C CA . ARG A 1 85 ? -27.663 5.141 35.749 1.00 87.50 85 ARG A CA 1
ATOM 650 C C . ARG A 1 85 ? -28.664 6.299 35.802 1.00 87.50 85 ARG A C 1
ATOM 652 O O . ARG A 1 85 ? -29.220 6.573 36.861 1.00 87.50 85 ARG A O 1
ATOM 659 N N . ARG A 1 86 ? -28.934 6.955 34.666 1.00 80.75 86 ARG A N 1
ATOM 660 C CA . ARG A 1 86 ? -29.902 8.066 34.590 1.00 80.75 86 ARG A CA 1
ATOM 661 C C . ARG A 1 86 ? -31.344 7.630 34.865 1.00 80.75 86 ARG A C 1
ATOM 663 O O . ARG A 1 86 ? -32.104 8.415 35.418 1.00 80.75 86 ARG A O 1
ATOM 670 N N . ARG A 1 87 ? -31.717 6.392 34.521 1.00 72.25 87 ARG A N 1
ATOM 671 C CA . ARG A 1 87 ? -33.063 5.850 34.788 1.00 72.25 87 ARG A CA 1
ATOM 672 C C . ARG A 1 87 ? -33.266 5.483 36.261 1.00 72.25 87 ARG A C 1
ATOM 674 O O . ARG A 1 87 ? -34.362 5.661 36.776 1.00 72.25 87 ARG A O 1
ATOM 681 N N . SER A 1 88 ? -32.217 5.048 36.956 1.00 61.75 88 SER A N 1
ATOM 682 C CA . SER A 1 88 ? -32.294 4.650 38.371 1.00 61.75 88 SER A CA 1
ATOM 683 C C . SER A 1 88 ? -32.500 5.819 39.344 1.00 61.75 88 SER A C 1
ATOM 685 O O . SER A 1 88 ? -33.049 5.621 40.423 1.00 61.75 88 SER A O 1
ATOM 687 N N . CYS A 1 89 ? -32.076 7.036 38.988 1.00 59.03 89 CYS A N 1
ATOM 688 C CA . CYS A 1 89 ? -32.223 8.223 39.844 1.00 59.03 89 CYS A CA 1
ATOM 689 C C . CYS A 1 89 ? -33.553 8.978 39.653 1.00 59.03 89 CYS A C 1
ATOM 691 O O . CYS A 1 89 ? -33.832 9.886 40.426 1.00 59.03 89 CYS A O 1
ATOM 693 N N . GLY A 1 90 ? -34.373 8.616 38.658 1.00 60.06 90 GLY A N 1
ATOM 694 C CA . GLY A 1 90 ? -35.659 9.272 38.370 1.00 60.06 90 GLY A CA 1
ATOM 695 C C . GLY A 1 90 ? -36.903 8.559 38.921 1.00 60.06 90 GLY A C 1
ATOM 696 O O . GLY A 1 90 ? -38.009 8.994 38.634 1.00 60.06 90 GLY A O 1
ATOM 697 N N . GLY A 1 91 ? -36.743 7.455 39.663 1.00 56.12 91 GLY A N 1
ATOM 698 C CA . GLY A 1 91 ? -37.841 6.572 40.094 1.00 56.12 91 GLY A CA 1
ATOM 699 C C . GLY A 1 91 ? -38.236 6.652 41.574 1.00 56.12 91 GLY A C 1
ATOM 700 O O . GLY A 1 91 ? -38.815 5.700 42.087 1.00 56.12 91 GLY A O 1
ATOM 701 N N . ARG A 1 92 ? -37.894 7.729 42.288 1.00 53.06 92 ARG A N 1
ATOM 702 C CA . ARG A 1 92 ? -38.401 7.992 43.647 1.00 53.06 92 ARG A CA 1
ATOM 703 C C . ARG A 1 92 ? -39.109 9.345 43.672 1.00 53.06 92 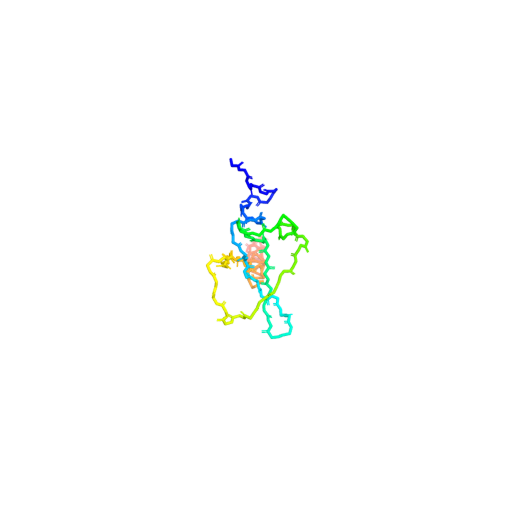ARG A C 1
ATOM 705 O O . ARG A 1 92 ? -38.487 10.357 43.981 1.00 53.06 92 ARG A O 1
ATOM 712 N N . ALA A 1 93 ? -40.386 9.323 43.316 1.00 45.88 93 ALA A N 1
ATOM 713 C CA . ALA A 1 93 ? -41.408 10.275 43.731 1.00 45.88 93 ALA A CA 1
ATOM 714 C C . ALA A 1 93 ? -42.612 9.449 44.190 1.00 45.88 93 ALA A C 1
ATOM 716 O O . ALA A 1 93 ? -42.878 8.422 43.520 1.00 45.88 93 ALA A O 1
#

Solvent-accessible surface area (backbone atoms only — not comparable to full-atom values): 5682 Å² total; per-residue (Å²): 136,93,48,74,41,102,82,79,46,65,53,64,52,19,67,36,22,25,54,48,88,49,76,55,87,89,24,29,29,30,36,16,23,25,74,89,56,63,71,75,41,27,35,85,84,37,77,49,66,45,59,76,87,66,85,52,98,52,56,49,69,76,90,82,90,74,84,56,72,63,57,58,51,48,52,51,53,50,51,51,51,53,56,53,55,60,58,70,74,72,73,83,127

Mean predicted aligned error: 8.65 Å

Nearest PDB structures (foldseek):
  2y3c-assembly1_A  TM=9.319E-01  e=4.574E-02  Treponema denticola
  5hha-assembly1_A  TM=8.240E-01  e=1.940E-01  Pseudomonas aeruginosa PAO1
  6o6l-assembly1_D  TM=8.200E-01  e=3.282E-01  Chloracidobacterium thermophilum B
  6o6m-assembly1_B  TM=8.208E-01  e=3.743E-01  Chloracidobacterium thermophilum B

Foldseek 3Di:
DPAQDPVRDGQQQEAAWAWDQDDDPQKTKTGQFYPPDDSVRSDRPHIDIDHPVDDDPRYDHDDDDDPDPVVVVCVVVVVVVVVVVVVVVPPDD